Protein AF-A0A1B8A8D8-F1 (afdb_monomer_lite)

Secondary structure (DSSP, 8-state):
-HHHHHHHHHHHHHHHHHHHHHHHHHHHHHHTTT--HHHHHHHHHHHHTT-HHHHHHTT--HHHHHHHHHHHHHHHHHHHHHHHHHHHHHHHHHHHHHHHS-HHHHHTTS-S------TTHHHHHHHHHHTT--------

Structure (mmCIF, N/CA/C/O backbone):
data_AF-A0A1B8A8D8-F1
#
_entry.id   AF-A0A1B8A8D8-F1
#
loop_
_atom_site.group_PDB
_atom_site.id
_atom_site.type_symbol
_atom_site.label_atom_id
_atom_site.label_alt_id
_atom_site.label_comp_id
_atom_site.label_asym_id
_atom_site.label_entity_id
_atom_site.label_seq_id
_atom_site.pdbx_PDB_ins_code
_atom_site.Cartn_x
_atom_site.Cartn_y
_atom_site.Cartn_z
_atom_site.occupancy
_atom_site.B_iso_or_equiv
_atom_site.auth_seq_id
_atom_site.auth_comp_id
_atom_site.auth_asym_id
_atom_site.auth_atom_id
_atom_site.pdbx_PDB_model_num
ATOM 1 N N . MET A 1 1 ? -4.120 -5.924 23.252 1.00 62.22 1 MET A N 1
ATOM 2 C CA . MET A 1 1 ? -5.002 -6.795 22.440 1.00 62.22 1 MET A CA 1
ATOM 3 C C . MET A 1 1 ? -5.534 -6.070 21.206 1.00 62.22 1 MET A C 1
ATOM 5 O O . MET A 1 1 ? -5.233 -6.515 20.110 1.00 62.22 1 MET A O 1
ATOM 9 N N . VAL A 1 2 ? -6.209 -4.920 21.338 1.00 71.44 2 VAL A N 1
ATOM 10 C CA . VAL A 1 2 ? -6.736 -4.149 20.183 1.00 71.44 2 VAL A CA 1
ATOM 11 C C . VAL A 1 2 ? -5.644 -3.711 19.189 1.00 71.44 2 VAL A C 1
ATOM 13 O O . VAL A 1 2 ? -5.828 -3.820 17.980 1.00 71.44 2 VAL A O 1
ATOM 16 N N . THR A 1 3 ? -4.469 -3.306 19.680 1.00 78.94 3 THR A N 1
ATOM 17 C CA . THR A 1 3 ? -3.320 -2.923 18.837 1.00 78.94 3 THR A CA 1
ATOM 18 C C . THR A 1 3 ? -2.785 -4.075 17.982 1.00 78.94 3 THR A C 1
ATOM 20 O O . THR A 1 3 ? -2.417 -3.859 16.834 1.00 78.94 3 THR A O 1
ATOM 23 N N . ALA A 1 4 ? -2.791 -5.308 18.498 1.00 83.94 4 ALA A N 1
ATOM 24 C CA . ALA A 1 4 ? -2.327 -6.484 17.761 1.00 83.94 4 ALA A CA 1
ATOM 25 C C . ALA A 1 4 ? -3.265 -6.835 16.596 1.00 83.94 4 ALA A C 1
ATOM 27 O O . ALA A 1 4 ? -2.800 -7.144 15.503 1.00 83.94 4 ALA A O 1
ATOM 28 N N . VAL A 1 5 ? -4.581 -6.722 16.811 1.00 81.44 5 VAL A N 1
ATOM 29 C CA . VAL A 1 5 ? -5.594 -6.954 15.769 1.00 81.44 5 VAL A CA 1
ATOM 30 C C . VAL A 1 5 ? -5.479 -5.903 14.663 1.00 81.44 5 VAL A C 1
ATOM 32 O O . VAL A 1 5 ? -5.461 -6.255 13.486 1.00 81.44 5 VAL A O 1
ATOM 35 N N . ALA A 1 6 ? -5.321 -4.627 15.026 1.00 76.06 6 ALA A N 1
ATOM 36 C CA . ALA A 1 6 ? -5.136 -3.548 14.056 1.00 76.06 6 ALA A CA 1
ATOM 37 C C . ALA A 1 6 ? -3.869 -3.747 13.206 1.00 76.06 6 ALA A C 1
ATOM 39 O O . ALA A 1 6 ? -3.934 -3.663 11.980 1.00 76.06 6 ALA A O 1
ATOM 40 N N . SER A 1 7 ? -2.739 -4.088 13.836 1.00 84.50 7 SER A N 1
ATOM 41 C CA . SER A 1 7 ? -1.494 -4.389 13.120 1.00 84.50 7 SER A CA 1
ATOM 42 C C . SER A 1 7 ? -1.632 -5.610 12.212 1.00 84.50 7 SER A C 1
ATOM 44 O O . SER A 1 7 ? -1.171 -5.575 11.075 1.00 84.50 7 SER A O 1
ATOM 46 N N . ALA A 1 8 ? -2.307 -6.670 12.664 1.00 85.62 8 ALA A N 1
ATOM 47 C CA . ALA A 1 8 ? -2.540 -7.861 11.851 1.00 85.62 8 ALA A CA 1
ATOM 48 C C . ALA A 1 8 ? -3.399 -7.552 10.615 1.00 85.62 8 ALA A C 1
ATOM 50 O O . ALA A 1 8 ? -3.053 -7.978 9.512 1.00 85.62 8 ALA A O 1
ATOM 51 N N . ILE A 1 9 ? -4.475 -6.771 10.767 1.00 83.56 9 ILE A N 1
ATOM 52 C CA . ILE A 1 9 ? -5.321 -6.330 9.647 1.00 83.56 9 ILE A CA 1
ATOM 53 C C . ILE A 1 9 ? -4.516 -5.455 8.686 1.00 83.56 9 ILE A C 1
ATOM 55 O O . ILE A 1 9 ? -4.582 -5.665 7.474 1.00 83.56 9 ILE A O 1
ATOM 59 N N . PHE A 1 10 ? -3.731 -4.512 9.212 1.00 83.31 10 PHE A N 1
ATOM 60 C CA . PHE A 1 10 ? -2.886 -3.634 8.407 1.00 83.31 10 PHE A CA 1
ATOM 61 C C . PHE A 1 10 ? -1.879 -4.437 7.581 1.00 83.31 10 PHE A C 1
ATOM 63 O O . PHE A 1 10 ? -1.868 -4.324 6.359 1.00 83.31 10 PHE A O 1
ATOM 70 N N . VAL A 1 11 ? -1.090 -5.302 8.225 1.00 85.81 11 VAL A N 1
ATOM 71 C CA . VAL A 1 11 ? -0.065 -6.123 7.564 1.00 85.81 11 VAL A CA 1
ATOM 72 C C . VAL A 1 11 ? -0.696 -7.085 6.562 1.00 85.81 11 VAL A C 1
ATOM 74 O O . VAL A 1 11 ? -0.226 -7.184 5.433 1.00 85.81 11 VAL A O 1
ATOM 77 N N . THR A 1 12 ? -1.793 -7.752 6.928 1.00 88.56 12 THR A N 1
ATOM 78 C CA . THR A 1 12 ? -2.485 -8.693 6.033 1.00 88.56 12 THR A CA 1
ATOM 79 C C . THR A 1 12 ? -3.047 -7.979 4.811 1.00 88.56 12 THR A C 1
ATOM 81 O O . THR A 1 12 ? -2.896 -8.460 3.688 1.00 88.56 12 THR A O 1
ATOM 84 N N . THR A 1 13 ? -3.670 -6.816 5.000 1.00 84.31 13 THR A N 1
ATOM 85 C CA . THR A 1 13 ? -4.190 -6.017 3.887 1.00 84.31 13 THR A CA 1
ATOM 86 C C . THR A 1 13 ? -3.038 -5.559 3.008 1.00 84.31 13 THR A C 1
ATOM 88 O O . THR A 1 13 ? -3.068 -5.767 1.799 1.00 84.31 13 THR A O 1
ATOM 91 N N . LEU A 1 14 ? -1.979 -5.007 3.593 1.00 83.50 14 LEU A N 1
ATOM 92 C CA . LEU A 1 14 ? -0.852 -4.481 2.836 1.00 83.50 14 LEU A CA 1
ATOM 93 C C . LEU A 1 14 ? -0.145 -5.582 2.026 1.00 83.50 14 LEU A C 1
ATOM 95 O O . LEU A 1 14 ? 0.027 -5.428 0.817 1.00 83.50 14 LEU A O 1
ATOM 99 N N . ASN A 1 15 ? 0.131 -6.733 2.647 1.00 85.12 15 ASN A N 1
ATOM 100 C CA . ASN A 1 15 ? 0.749 -7.892 1.995 1.00 85.12 15 ASN A CA 1
ATOM 101 C C . ASN A 1 15 ? -0.099 -8.470 0.858 1.00 85.12 15 ASN A C 1
ATOM 103 O O . ASN A 1 15 ? 0.455 -8.993 -0.100 1.00 85.12 15 ASN A O 1
ATOM 107 N N . ASN A 1 16 ? -1.428 -8.376 0.927 1.00 85.69 16 ASN A N 1
ATOM 108 C CA . ASN A 1 16 ? -2.296 -8.861 -0.147 1.00 85.69 16 ASN A CA 1
ATOM 109 C C . ASN A 1 16 ? -2.526 -7.823 -1.252 1.00 85.69 16 ASN A C 1
ATOM 111 O O . ASN A 1 16 ? -2.740 -8.188 -2.409 1.00 85.69 16 ASN A O 1
ATOM 115 N N . THR A 1 17 ? -2.528 -6.533 -0.909 1.00 83.06 17 THR A N 1
ATOM 116 C CA . THR A 1 17 ? -2.954 -5.467 -1.828 1.00 83.06 17 THR A CA 1
ATOM 117 C C . THR A 1 17 ? -1.784 -4.884 -2.615 1.00 83.06 17 THR A C 1
ATOM 119 O O . THR A 1 17 ? -1.942 -4.619 -3.807 1.00 83.06 17 THR A O 1
ATOM 122 N N . ILE A 1 18 ? -0.601 -4.749 -1.998 1.00 79.94 18 ILE A N 1
ATOM 123 C CA . ILE A 1 18 ? 0.609 -4.265 -2.680 1.00 79.94 18 ILE A CA 1
ATOM 124 C C . ILE A 1 18 ? 0.974 -5.150 -3.877 1.00 79.94 18 ILE A C 1
ATOM 126 O O . ILE A 1 18 ? 0.982 -4.616 -4.982 1.00 79.94 18 ILE A O 1
ATOM 130 N N . PRO A 1 19 ? 1.218 -6.470 -3.746 1.00 77.88 19 PRO A N 1
ATOM 131 C CA . PRO A 1 19 ? 1.640 -7.280 -4.892 1.00 77.88 19 PRO A CA 1
ATOM 132 C C . PRO A 1 19 ? 0.591 -7.294 -6.012 1.00 77.88 19 PRO A C 1
ATOM 134 O O . PRO A 1 19 ? 0.942 -7.198 -7.187 1.00 77.88 19 PRO A O 1
ATOM 137 N N . LYS A 1 20 ? -0.706 -7.296 -5.665 1.00 82.12 20 LYS A N 1
ATOM 138 C CA . LYS A 1 20 ? -1.799 -7.191 -6.646 1.00 82.12 20 LYS A CA 1
ATOM 139 C C . LYS A 1 20 ? -1.767 -5.870 -7.416 1.00 82.12 20 LYS A C 1
ATOM 141 O O . LYS A 1 20 ? -1.885 -5.874 -8.639 1.00 82.12 20 LYS A O 1
ATOM 146 N N . ASN A 1 21 ? -1.614 -4.742 -6.724 1.00 80.81 21 ASN A N 1
ATOM 147 C CA . ASN A 1 21 ? -1.580 -3.427 -7.365 1.00 80.81 21 ASN A CA 1
ATOM 148 C C . ASN A 1 21 ? -0.268 -3.188 -8.123 1.00 80.81 21 ASN A C 1
ATOM 150 O O . ASN A 1 21 ? -0.295 -2.611 -9.205 1.00 80.81 21 ASN A O 1
ATOM 154 N N . VAL A 1 22 ? 0.860 -3.678 -7.611 1.00 76.56 22 VAL A N 1
ATOM 155 C CA . VAL A 1 22 ? 2.153 -3.631 -8.303 1.00 76.56 22 VAL A CA 1
ATOM 156 C C . VAL A 1 22 ? 2.062 -4.377 -9.629 1.00 76.56 22 VAL A C 1
ATOM 158 O O . VAL A 1 22 ? 2.333 -3.788 -10.672 1.00 76.56 22 VAL A O 1
ATOM 161 N N . HIS A 1 23 ? 1.579 -5.621 -9.632 1.00 77.44 23 HIS A N 1
ATOM 162 C CA . HIS A 1 23 ? 1.403 -6.369 -10.879 1.00 77.44 23 HIS A CA 1
ATOM 163 C C . HIS A 1 23 ? 0.411 -5.679 -11.826 1.00 77.44 23 HIS A C 1
ATOM 165 O O . HIS A 1 23 ? 0.616 -5.652 -13.034 1.00 77.44 23 HIS A O 1
ATOM 171 N N . LYS A 1 24 ? -0.643 -5.058 -11.289 1.00 78.69 24 LYS A N 1
ATOM 172 C CA . LYS A 1 24 ? -1.676 -4.398 -12.095 1.00 78.69 24 LYS A CA 1
ATOM 173 C C . LYS A 1 24 ? -1.238 -3.076 -12.733 1.00 78.69 24 LYS A C 1
ATOM 175 O O . LYS A 1 24 ? -1.735 -2.755 -13.807 1.00 78.69 24 LYS A O 1
ATOM 180 N N . TYR A 1 25 ? -0.369 -2.295 -12.090 1.00 77.69 25 TYR A N 1
ATOM 181 C CA . TYR A 1 25 ? -0.007 -0.950 -12.560 1.00 77.69 25 TYR A CA 1
ATOM 182 C C . TYR A 1 25 ? 1.445 -0.839 -13.039 1.00 77.69 25 TYR A C 1
ATOM 184 O O . TYR A 1 25 ? 1.698 -0.141 -14.018 1.00 77.69 25 TYR A O 1
ATOM 192 N N . VAL A 1 26 ? 2.389 -1.538 -12.403 1.00 75.44 26 VAL A N 1
ATOM 193 C CA . VAL A 1 26 ? 3.831 -1.417 -12.687 1.00 75.44 26 VAL A CA 1
ATOM 194 C C . VAL A 1 26 ? 4.232 -2.248 -13.907 1.00 75.44 26 VAL A C 1
ATOM 196 O O . VAL A 1 26 ? 4.885 -1.730 -14.809 1.00 75.44 26 VAL A O 1
ATOM 199 N N . VAL A 1 27 ? 3.768 -3.498 -13.994 1.00 75.69 27 VAL A N 1
ATOM 200 C CA . VAL A 1 27 ? 4.038 -4.398 -15.133 1.00 75.69 27 VAL A CA 1
ATOM 201 C C . VAL A 1 27 ? 3.576 -3.791 -16.469 1.00 75.69 27 VAL A C 1
ATOM 203 O O . VAL A 1 27 ? 4.396 -3.687 -17.381 1.00 75.69 27 VAL A O 1
ATOM 206 N N . PRO A 1 28 ? 2.328 -3.299 -16.630 1.00 75.25 28 PRO A N 1
ATOM 207 C CA . PRO A 1 28 ? 1.920 -2.703 -17.902 1.00 75.25 28 PRO A CA 1
ATOM 208 C C . PRO A 1 28 ? 2.588 -1.351 -18.188 1.00 75.25 28 PRO A C 1
ATOM 210 O O . PRO A 1 28 ? 2.735 -0.991 -19.354 1.00 75.25 28 PRO A O 1
ATOM 213 N N . ALA A 1 29 ? 2.999 -0.588 -17.169 1.00 74.19 29 ALA A N 1
ATOM 214 C CA . ALA A 1 29 ? 3.720 0.670 -17.373 1.00 74.19 29 ALA A CA 1
ATOM 215 C C . ALA A 1 29 ? 5.120 0.434 -17.952 1.00 74.19 29 ALA A C 1
ATOM 217 O O . ALA A 1 29 ? 5.535 1.147 -18.862 1.00 74.19 29 ALA A O 1
ATOM 218 N N . ILE A 1 30 ? 5.811 -0.604 -17.477 1.00 72.12 30 ILE A N 1
ATOM 219 C CA . ILE A 1 30 ? 7.120 -1.003 -17.999 1.00 72.12 30 ILE A CA 1
ATOM 220 C C . ILE A 1 30 ? 6.970 -1.666 -19.377 1.00 72.12 30 ILE A C 1
ATOM 222 O O . ILE A 1 30 ? 7.721 -1.332 -20.291 1.00 72.12 30 ILE A O 1
ATOM 226 N N . ALA A 1 31 ? 5.954 -2.509 -19.590 1.00 76.06 31 ALA A N 1
ATOM 227 C CA . ALA A 1 31 ? 5.715 -3.146 -20.890 1.00 76.06 31 ALA A CA 1
ATOM 228 C C . ALA A 1 31 ? 5.459 -2.119 -22.013 1.00 76.06 31 ALA A C 1
ATOM 230 O O . ALA A 1 31 ? 5.924 -2.290 -23.138 1.00 76.06 31 ALA A O 1
ATOM 231 N N . LYS A 1 32 ? 4.796 -0.995 -21.700 1.00 73.31 32 LYS A N 1
ATOM 232 C CA . LYS A 1 32 ? 4.593 0.126 -22.639 1.00 73.31 32 LYS A CA 1
ATOM 233 C C . LYS A 1 32 ? 5.887 0.796 -23.103 1.00 73.31 32 LYS A C 1
ATOM 235 O O . LYS A 1 32 ? 5.871 1.472 -24.124 1.00 73.31 32 LYS A O 1
ATOM 240 N N . THR A 1 33 ? 6.994 0.610 -22.385 1.00 69.88 33 THR A N 1
ATOM 241 C CA . THR A 1 33 ? 8.311 1.126 -22.793 1.00 69.88 33 THR A CA 1
ATOM 242 C C . THR A 1 33 ? 9.029 0.221 -23.799 1.00 69.88 33 THR A C 1
ATOM 244 O O . THR A 1 33 ? 10.133 0.543 -24.226 1.00 69.88 33 THR A O 1
ATOM 247 N N . GLY A 1 34 ? 8.405 -0.896 -24.199 1.00 65.12 34 GLY A N 1
ATOM 248 C CA . GLY A 1 34 ? 8.971 -1.861 -25.144 1.00 65.12 34 GLY A CA 1
ATOM 249 C C . GLY A 1 34 ? 9.923 -2.870 -24.500 1.00 65.12 34 GLY A C 1
ATOM 250 O O . GLY A 1 34 ? 10.629 -3.585 -25.208 1.00 65.12 34 GLY A O 1
ATOM 251 N N . ALA A 1 35 ? 9.962 -2.940 -23.167 1.00 69.06 35 ALA A N 1
ATOM 252 C CA . ALA A 1 35 ? 10.778 -3.913 -22.455 1.00 69.06 35 ALA A CA 1
ATOM 253 C C . ALA A 1 35 ? 10.213 -5.337 -22.615 1.00 69.06 35 ALA A C 1
ATOM 255 O O . ALA A 1 35 ? 9.001 -5.553 -22.588 1.00 69.06 35 ALA A O 1
ATOM 256 N N . SER A 1 36 ? 11.108 -6.321 -22.749 1.00 72.19 36 SER A N 1
ATOM 257 C CA . SER A 1 36 ? 10.736 -7.741 -22.783 1.00 72.19 36 SER A CA 1
ATOM 258 C C . SER A 1 36 ? 9.964 -8.136 -21.508 1.00 72.19 36 SER A C 1
ATOM 260 O O . SER A 1 36 ? 10.279 -7.612 -20.432 1.00 72.19 36 SER A O 1
ATOM 262 N N . PRO A 1 37 ? 8.986 -9.062 -21.570 1.00 69.00 37 PRO A N 1
ATOM 263 C CA . PRO A 1 37 ? 8.181 -9.465 -20.411 1.00 69.00 37 PRO A CA 1
ATOM 264 C C . PRO A 1 37 ? 9.018 -9.929 -19.210 1.00 69.00 37 PRO A C 1
ATOM 266 O O . PRO A 1 37 ? 8.752 -9.524 -18.082 1.00 69.00 37 PRO A O 1
ATOM 269 N N . ALA A 1 38 ? 10.093 -10.687 -19.454 1.00 69.81 38 ALA A N 1
ATOM 270 C CA . ALA A 1 38 ? 10.981 -11.182 -18.398 1.00 69.81 38 ALA A CA 1
ATOM 271 C C . ALA A 1 38 ? 11.734 -10.048 -17.673 1.00 69.81 38 ALA A C 1
ATOM 273 O O . ALA A 1 38 ? 11.873 -10.054 -16.452 1.00 69.81 38 ALA A O 1
ATOM 274 N N . ILE A 1 39 ? 12.179 -9.038 -18.427 1.00 71.12 39 ILE A N 1
ATOM 275 C CA . ILE A 1 39 ? 12.842 -7.838 -17.890 1.00 71.12 39 ILE A CA 1
ATOM 276 C C . ILE A 1 39 ? 11.828 -6.967 -17.146 1.00 71.12 39 ILE A C 1
ATOM 278 O O . ILE A 1 39 ? 12.147 -6.367 -16.124 1.00 71.12 39 ILE A O 1
ATOM 282 N N . THR A 1 40 ? 10.593 -6.923 -17.642 1.00 72.44 40 THR A N 1
ATOM 283 C CA . THR A 1 40 ? 9.501 -6.137 -17.070 1.00 72.44 40 THR A CA 1
ATOM 284 C C . THR A 1 40 ? 9.116 -6.637 -15.683 1.00 72.44 40 THR A C 1
ATOM 286 O O . THR A 1 40 ? 8.995 -5.833 -14.760 1.00 72.44 40 THR A O 1
ATOM 289 N N . GLU A 1 41 ? 8.970 -7.950 -15.510 1.00 73.12 41 GLU A N 1
ATOM 290 C CA . GLU A 1 41 ? 8.664 -8.543 -14.207 1.00 73.12 41 GLU A CA 1
ATOM 291 C C . GLU A 1 41 ? 9.834 -8.406 -13.229 1.00 73.12 41 GLU A C 1
ATOM 293 O O . GLU A 1 41 ? 9.628 -7.979 -12.092 1.00 73.12 41 GLU A O 1
ATOM 298 N N . ALA A 1 42 ? 11.068 -8.669 -13.676 1.00 73.94 42 ALA A N 1
ATOM 299 C CA . ALA A 1 42 ? 12.260 -8.498 -12.846 1.00 73.94 42 ALA A CA 1
ATOM 300 C C . ALA A 1 42 ? 12.439 -7.040 -12.388 1.00 73.94 42 ALA A C 1
ATOM 302 O O . ALA A 1 42 ? 12.734 -6.784 -11.219 1.00 73.94 42 ALA A O 1
ATOM 303 N N . LEU A 1 43 ? 12.202 -6.073 -13.283 1.00 74.38 43 LEU A N 1
ATOM 304 C CA . LEU A 1 43 ? 12.281 -4.649 -12.968 1.00 74.38 43 LEU A CA 1
ATOM 305 C C . LEU A 1 43 ? 11.135 -4.211 -12.050 1.00 74.38 43 LEU A C 1
ATOM 307 O O . LEU A 1 43 ? 11.372 -3.466 -11.103 1.00 74.38 43 LEU A O 1
ATOM 311 N N . ALA A 1 44 ? 9.911 -4.697 -12.275 1.00 75.56 44 ALA A N 1
ATOM 312 C CA . ALA A 1 44 ? 8.778 -4.428 -11.392 1.00 75.56 44 ALA A CA 1
ATOM 313 C C . ALA A 1 44 ? 9.041 -4.939 -9.966 1.00 75.56 44 ALA A C 1
ATOM 315 O O . ALA A 1 44 ? 8.755 -4.231 -9.000 1.00 75.56 44 ALA A O 1
ATOM 316 N N . LEU A 1 45 ? 9.637 -6.128 -9.829 1.00 76.25 45 LEU A N 1
ATOM 317 C CA . LEU A 1 45 ? 9.998 -6.715 -8.539 1.00 76.25 45 LEU A CA 1
ATOM 318 C C . LEU A 1 45 ? 11.144 -5.945 -7.856 1.00 76.25 45 LEU A C 1
ATOM 320 O O . LEU A 1 45 ? 11.094 -5.684 -6.652 1.00 76.25 45 LEU A O 1
ATOM 324 N N . ALA A 1 46 ? 12.160 -5.537 -8.622 1.00 76.25 46 ALA A N 1
ATOM 325 C CA . ALA A 1 46 ? 13.277 -4.731 -8.128 1.00 76.25 46 ALA A CA 1
ATOM 326 C C . ALA A 1 46 ? 12.815 -3.340 -7.650 1.00 76.25 46 ALA A C 1
ATOM 328 O O . ALA A 1 46 ? 13.239 -2.873 -6.593 1.00 76.25 46 ALA A O 1
ATOM 329 N N . ILE A 1 47 ? 11.885 -2.712 -8.377 1.00 77.25 47 ILE A N 1
ATOM 330 C CA . ILE A 1 47 ? 11.268 -1.435 -7.989 1.00 77.25 47 ILE A CA 1
ATOM 331 C C . ILE A 1 47 ? 10.381 -1.611 -6.753 1.00 77.25 47 ILE A C 1
ATOM 333 O O . ILE A 1 47 ? 10.458 -0.803 -5.830 1.00 77.25 47 ILE A O 1
ATOM 337 N N . ALA A 1 48 ? 9.575 -2.673 -6.693 1.00 72.50 48 ALA A N 1
ATOM 338 C CA . ALA A 1 48 ? 8.696 -2.929 -5.554 1.00 72.50 48 ALA A CA 1
ATOM 339 C C . ALA A 1 48 ? 9.464 -3.240 -4.260 1.00 72.50 48 ALA A C 1
ATOM 341 O O . ALA A 1 48 ? 9.017 -2.871 -3.177 1.00 72.50 48 ALA A O 1
ATOM 342 N N . SER A 1 49 ? 10.625 -3.889 -4.376 1.00 75.25 49 SER A N 1
ATOM 343 C CA . SER A 1 49 ? 11.526 -4.175 -3.252 1.00 75.25 49 SER A CA 1
ATOM 344 C C . SER A 1 49 ? 12.445 -3.006 -2.880 1.00 75.25 49 SER A C 1
ATOM 346 O O . SER A 1 49 ? 13.130 -3.082 -1.864 1.00 75.25 49 SER A O 1
ATOM 348 N N . GLY A 1 50 ? 12.481 -1.931 -3.678 1.00 69.81 50 GLY A N 1
ATOM 349 C CA . GLY A 1 50 ? 13.390 -0.800 -3.465 1.00 69.81 50 GLY A CA 1
ATOM 350 C C . GLY A 1 50 ? 14.871 -1.163 -3.625 1.00 69.81 50 GLY A C 1
ATOM 351 O O . GLY A 1 50 ? 15.739 -0.420 -3.169 1.00 69.81 50 GLY A O 1
ATOM 352 N N . ASN A 1 51 ? 15.179 -2.303 -4.252 1.00 76.00 51 ASN A N 1
ATOM 353 C CA . ASN A 1 51 ? 16.542 -2.791 -4.407 1.00 76.00 51 ASN A CA 1
ATOM 354 C C . ASN A 1 51 ? 17.227 -2.083 -5.586 1.00 76.00 51 ASN A C 1
ATOM 356 O O . ASN A 1 51 ? 17.142 -2.509 -6.739 1.00 76.00 51 ASN A O 1
ATOM 360 N N . THR A 1 52 ? 17.924 -0.989 -5.284 1.00 71.69 52 THR A N 1
ATOM 361 C CA . THR A 1 52 ? 18.633 -0.159 -6.270 1.00 71.69 52 THR A CA 1
ATOM 362 C C . THR A 1 52 ? 19.741 -0.916 -7.005 1.00 71.69 52 THR A C 1
ATOM 364 O O . THR A 1 52 ? 19.985 -0.647 -8.181 1.00 71.69 52 THR A O 1
ATOM 367 N N . THR A 1 53 ? 20.363 -1.909 -6.364 1.00 73.81 53 THR A N 1
ATOM 368 C CA . THR A 1 53 ? 21.380 -2.777 -6.977 1.00 73.81 53 THR A CA 1
ATOM 369 C C . THR A 1 53 ? 20.769 -3.695 -8.034 1.00 73.81 53 THR A C 1
ATOM 371 O O . THR A 1 53 ? 21.334 -3.854 -9.115 1.00 73.81 53 THR A O 1
ATOM 374 N N . ALA A 1 54 ? 19.585 -4.250 -7.763 1.00 69.50 54 ALA A N 1
ATOM 375 C CA . ALA A 1 54 ? 18.855 -5.069 -8.727 1.00 69.50 54 ALA A CA 1
ATOM 376 C C . ALA A 1 54 ? 18.383 -4.241 -9.933 1.00 69.50 54 ALA A C 1
ATOM 378 O O . ALA A 1 54 ? 18.479 -4.708 -11.062 1.00 69.50 54 ALA A O 1
ATOM 379 N N . ILE A 1 55 ? 17.953 -2.991 -9.723 1.00 67.88 55 ILE A N 1
ATOM 380 C CA . ILE A 1 55 ? 17.577 -2.075 -10.817 1.00 67.88 55 ILE A CA 1
ATOM 381 C C . ILE A 1 55 ? 18.782 -1.780 -11.724 1.00 67.88 55 ILE A C 1
ATOM 383 O O . ILE A 1 55 ? 18.651 -1.812 -12.948 1.00 67.88 55 ILE A O 1
ATOM 387 N N . ALA A 1 56 ? 19.960 -1.538 -11.138 1.00 66.56 56 ALA A N 1
ATOM 388 C CA . ALA A 1 56 ? 21.189 -1.286 -11.889 1.00 66.56 56 ALA A CA 1
ATOM 389 C C . ALA A 1 56 ? 21.656 -2.512 -12.698 1.00 66.56 56 ALA A C 1
ATOM 391 O O . ALA A 1 56 ? 22.157 -2.355 -13.810 1.00 66.56 56 ALA A O 1
ATOM 392 N N . GLY A 1 57 ? 21.449 -3.726 -12.178 1.00 65.06 57 GLY A N 1
ATOM 393 C CA . GLY A 1 57 ? 21.832 -4.974 -12.848 1.00 65.06 57 GLY A CA 1
ATOM 394 C C . GLY A 1 57 ? 20.961 -5.365 -14.049 1.00 65.06 57 GLY A C 1
ATOM 395 O O . GLY A 1 57 ? 21.385 -6.174 -14.867 1.00 65.06 57 GLY A O 1
ATOM 396 N N . ILE A 1 58 ? 19.759 -4.794 -14.188 1.00 68.25 58 ILE A N 1
ATOM 397 C CA . ILE A 1 58 ? 18.799 -5.171 -15.242 1.00 68.25 58 ILE A CA 1
ATOM 398 C C . ILE A 1 58 ? 19.086 -4.450 -16.582 1.00 68.25 58 ILE A C 1
ATOM 400 O O . ILE A 1 58 ? 18.479 -4.786 -17.597 1.00 68.25 58 ILE A O 1
ATOM 404 N N . HIS A 1 59 ? 20.029 -3.494 -16.628 1.00 65.50 59 HIS A N 1
ATOM 405 C CA . HIS A 1 59 ? 20.340 -2.689 -17.827 1.00 65.50 59 HIS A CA 1
ATOM 406 C C . HIS A 1 59 ? 19.079 -2.117 -18.519 1.00 65.50 59 HIS A C 1
ATOM 408 O O . HIS A 1 59 ? 19.003 -2.017 -19.744 1.00 65.50 59 HIS A O 1
ATOM 414 N N . ALA A 1 60 ? 18.055 -1.757 -17.737 1.00 64.38 60 ALA A N 1
ATOM 415 C CA . ALA A 1 60 ? 16.810 -1.210 -18.263 1.00 64.38 60 ALA A CA 1
ATOM 416 C C . ALA A 1 60 ? 16.992 0.234 -18.756 1.00 64.38 60 ALA A C 1
ATOM 418 O O . ALA A 1 60 ? 17.760 1.011 -18.188 1.00 64.38 60 ALA A O 1
ATOM 419 N N . SER A 1 61 ? 16.231 0.615 -19.787 1.00 72.19 61 SER A N 1
ATOM 420 C CA . SER A 1 61 ? 16.172 2.005 -20.252 1.00 72.19 61 SER A CA 1
ATOM 421 C C . SER A 1 61 ? 15.760 2.944 -19.104 1.00 72.19 61 SER A C 1
ATOM 423 O O . SER A 1 61 ? 14.830 2.610 -18.360 1.00 72.19 61 SER A O 1
ATOM 425 N N . PRO A 1 62 ? 16.360 4.145 -18.976 1.00 73.00 62 PRO A N 1
ATOM 426 C CA . PRO A 1 62 ? 15.959 5.133 -17.971 1.00 73.00 62 PRO A CA 1
ATOM 427 C C . PRO A 1 62 ? 14.455 5.451 -17.996 1.00 73.00 62 PRO A C 1
ATOM 429 O O . PRO A 1 62 ? 13.850 5.683 -16.949 1.00 73.00 62 PRO A O 1
ATOM 432 N N . ALA A 1 63 ? 13.827 5.384 -19.177 1.00 72.06 63 ALA A N 1
ATOM 433 C CA . ALA A 1 63 ? 12.389 5.585 -19.345 1.00 72.06 63 ALA A CA 1
ATOM 434 C C . ALA A 1 63 ? 11.547 4.487 -18.664 1.00 72.06 63 ALA A C 1
ATOM 436 O O . ALA A 1 63 ? 10.501 4.781 -18.089 1.00 72.06 63 ALA A O 1
ATOM 437 N N . ALA A 1 64 ? 12.015 3.233 -18.671 1.00 69.88 64 ALA A N 1
ATOM 438 C CA . ALA A 1 64 ? 11.348 2.107 -18.013 1.00 69.88 64 ALA A CA 1
ATOM 439 C C . ALA A 1 64 ? 11.409 2.225 -16.484 1.00 69.88 64 ALA A C 1
ATOM 441 O O . ALA A 1 64 ? 10.429 1.941 -15.796 1.00 69.88 64 ALA A O 1
ATOM 442 N N . ILE A 1 65 ? 12.535 2.711 -15.956 1.00 74.25 65 ILE A N 1
ATOM 443 C CA . ILE A 1 65 ? 12.727 2.939 -14.518 1.00 74.25 65 ILE A CA 1
ATOM 444 C C . ILE A 1 65 ? 11.823 4.080 -14.032 1.00 74.25 65 ILE A C 1
ATOM 446 O O . ILE A 1 65 ? 11.168 3.951 -12.997 1.00 74.25 65 ILE A O 1
ATOM 450 N N . GLN A 1 66 ? 11.740 5.181 -14.786 1.00 78.12 66 GLN A N 1
ATOM 451 C CA . GLN A 1 66 ? 10.837 6.289 -14.457 1.00 78.12 66 GLN A CA 1
ATOM 452 C C . GLN A 1 66 ? 9.357 5.893 -14.565 1.00 78.12 66 GLN A C 1
ATOM 454 O O . GLN A 1 66 ? 8.575 6.204 -13.669 1.00 78.12 66 GLN A O 1
ATOM 459 N N . ALA A 1 67 ? 8.967 5.164 -15.614 1.00 75.75 67 ALA A N 1
ATOM 460 C CA . ALA A 1 67 ? 7.594 4.682 -15.766 1.00 75.75 67 ALA A CA 1
ATOM 461 C C . ALA A 1 67 ? 7.206 3.698 -14.649 1.00 75.75 67 ALA A C 1
ATOM 463 O O . ALA A 1 67 ? 6.117 3.798 -14.082 1.00 75.75 67 ALA A O 1
ATOM 464 N N . GLY A 1 68 ? 8.110 2.780 -14.297 1.00 77.31 68 GLY A N 1
ATOM 465 C CA . GLY A 1 68 ? 7.905 1.824 -13.213 1.00 77.31 68 GLY A CA 1
ATOM 466 C C . GLY A 1 68 ? 7.811 2.493 -11.840 1.00 77.31 68 GLY A C 1
ATOM 467 O O . GLY A 1 68 ? 6.933 2.142 -11.053 1.00 77.31 68 GLY A O 1
ATOM 468 N N . SER A 1 69 ? 8.650 3.495 -11.555 1.00 76.50 69 SER A N 1
ATOM 469 C CA . SER A 1 69 ? 8.617 4.214 -10.273 1.00 76.50 69 SER A CA 1
ATOM 470 C C . SER A 1 69 ? 7.370 5.094 -10.120 1.00 76.50 69 SER A C 1
ATOM 472 O O . SER A 1 69 ? 6.733 5.068 -9.065 1.00 76.50 69 SER A O 1
ATOM 474 N N . ALA A 1 70 ? 6.942 5.790 -11.178 1.00 78.31 70 ALA A N 1
ATOM 475 C CA . ALA A 1 70 ? 5.684 6.540 -11.182 1.00 78.31 70 ALA A CA 1
ATOM 476 C C . ALA A 1 70 ? 4.466 5.613 -10.999 1.00 78.31 70 ALA A C 1
ATOM 478 O O . ALA A 1 70 ? 3.557 5.899 -10.216 1.00 78.31 70 ALA A O 1
ATOM 479 N N . ALA A 1 71 ? 4.466 4.456 -11.666 1.00 78.56 71 ALA A N 1
ATOM 480 C CA . ALA A 1 71 ? 3.422 3.451 -11.497 1.00 78.56 71 ALA A CA 1
ATOM 481 C C . ALA A 1 71 ? 3.421 2.828 -10.090 1.00 78.56 71 ALA A C 1
ATOM 483 O O . ALA A 1 71 ? 2.353 2.515 -9.561 1.00 78.56 71 ALA A O 1
ATOM 484 N N . MET A 1 72 ? 4.590 2.692 -9.456 1.00 79.38 72 MET A N 1
ATOM 485 C CA . MET A 1 72 ? 4.711 2.220 -8.075 1.00 79.38 72 MET A CA 1
ATOM 486 C C . MET A 1 72 ? 4.070 3.205 -7.092 1.00 79.38 72 MET A C 1
ATOM 488 O O . MET A 1 72 ? 3.321 2.791 -6.207 1.00 79.38 72 MET A O 1
ATOM 492 N N . GLN A 1 73 ? 4.283 4.512 -7.279 1.00 79.94 73 GLN A N 1
ATOM 493 C CA . GLN A 1 73 ? 3.606 5.539 -6.479 1.00 79.94 73 GLN A CA 1
ATOM 494 C C . GLN A 1 73 ? 2.083 5.423 -6.607 1.00 79.94 73 GLN A C 1
ATOM 496 O O . GLN A 1 73 ? 1.375 5.420 -5.600 1.00 79.94 73 GLN A O 1
ATOM 501 N N . LEU A 1 74 ? 1.571 5.235 -7.827 1.00 82.50 74 LEU A N 1
ATOM 502 C CA . LEU A 1 74 ? 0.140 5.032 -8.054 1.00 82.50 74 LEU A CA 1
ATOM 503 C C . LEU A 1 74 ? -0.383 3.751 -7.378 1.00 82.50 74 LEU A C 1
ATOM 505 O O . LEU A 1 74 ? -1.450 3.770 -6.759 1.00 82.50 74 LEU A O 1
ATOM 509 N N . ALA A 1 75 ? 0.366 2.648 -7.460 1.00 79.44 75 ALA A N 1
ATOM 510 C CA . ALA A 1 75 ? 0.019 1.384 -6.814 1.00 79.44 75 ALA A CA 1
ATOM 511 C C . ALA A 1 75 ? -0.046 1.518 -5.283 1.00 79.44 75 ALA A C 1
ATOM 513 O O . ALA A 1 75 ? -0.967 0.983 -4.656 1.00 79.44 75 ALA A O 1
ATOM 514 N N . LEU A 1 76 ? 0.880 2.269 -4.680 1.00 81.00 76 LEU A N 1
ATOM 515 C CA . LEU A 1 76 ? 0.860 2.579 -3.250 1.00 81.00 76 LEU A CA 1
ATOM 516 C C . LEU A 1 76 ? -0.350 3.441 -2.887 1.00 81.00 76 LEU A C 1
ATOM 518 O O . LEU A 1 76 ? -1.099 3.067 -1.987 1.00 81.00 76 LEU A O 1
ATOM 522 N N . VAL A 1 77 ? -0.612 4.524 -3.628 1.00 84.69 77 VAL A N 1
ATOM 523 C CA . VAL A 1 77 ? -1.785 5.392 -3.409 1.00 84.69 77 VAL A CA 1
ATOM 524 C C . VAL A 1 77 ? -3.080 4.575 -3.418 1.00 84.69 77 VAL A C 1
ATOM 526 O O . VAL A 1 77 ? -3.901 4.701 -2.510 1.00 84.69 77 VAL A O 1
ATOM 529 N N . LYS A 1 78 ? -3.251 3.675 -4.394 1.00 82.25 78 LYS A N 1
ATOM 530 C CA . LYS A 1 78 ? -4.432 2.799 -4.471 1.00 82.25 78 LYS A CA 1
ATOM 531 C C . LYS A 1 78 ? -4.504 1.773 -3.342 1.00 82.25 78 LYS A C 1
ATOM 533 O O . LYS A 1 78 ? -5.599 1.465 -2.880 1.00 82.25 78 LYS A O 1
ATOM 538 N N . SER A 1 79 ? -3.366 1.269 -2.875 1.00 80.31 79 SER A N 1
ATOM 539 C CA . SER A 1 79 ? -3.317 0.331 -1.748 1.00 80.31 79 SER A CA 1
ATOM 540 C C . SER A 1 79 ? -3.692 1.013 -0.427 1.00 80.31 79 SER A C 1
ATOM 542 O O . SER A 1 79 ? -4.483 0.471 0.343 1.00 80.31 79 SER A O 1
ATOM 544 N N . TYR A 1 80 ? -3.204 2.232 -0.186 1.00 81.88 80 TYR A N 1
ATOM 545 C CA . TYR A 1 80 ? -3.554 3.010 1.006 1.00 81.88 80 TYR A CA 1
ATOM 546 C C . TYR A 1 80 ? -4.988 3.541 0.980 1.00 81.88 80 TYR A C 1
ATOM 548 O O . TYR A 1 80 ? -5.614 3.645 2.033 1.00 81.88 80 TYR A O 1
ATOM 556 N N . GLN A 1 81 ? -5.549 3.803 -0.203 1.00 85.94 81 GLN A N 1
ATOM 557 C CA . GLN A 1 81 ? -6.960 4.165 -0.339 1.00 85.94 81 GLN A CA 1
ATOM 558 C C . GLN A 1 81 ? -7.879 3.082 0.262 1.00 85.94 81 GLN A C 1
ATOM 560 O O . GLN A 1 81 ? -8.845 3.406 0.949 1.00 85.94 81 GLN A O 1
ATOM 565 N N . LEU A 1 82 ? -7.549 1.798 0.074 1.00 84.31 82 LEU A N 1
ATOM 566 C CA . LEU A 1 82 ? -8.293 0.694 0.687 1.00 84.31 82 LEU A CA 1
ATOM 567 C C . LEU A 1 82 ? -8.184 0.705 2.219 1.00 84.31 82 LEU A C 1
ATOM 569 O O . LEU A 1 82 ? -9.190 0.546 2.905 1.00 84.31 82 LEU A O 1
ATOM 573 N N . LEU A 1 83 ? -6.983 0.937 2.756 1.00 84.75 83 LEU A N 1
ATOM 574 C CA . LEU A 1 83 ? -6.767 1.050 4.202 1.00 84.75 83 LEU A CA 1
ATOM 575 C C . LEU A 1 83 ? -7.569 2.202 4.817 1.00 84.75 83 LEU A C 1
ATOM 577 O O . LEU A 1 83 ? -8.105 2.047 5.911 1.00 84.75 83 LEU A O 1
ATOM 581 N N . TYR A 1 84 ? -7.696 3.321 4.101 1.00 85.88 84 TYR A N 1
ATOM 582 C CA . TYR A 1 84 ? -8.522 4.446 4.530 1.00 85.88 84 TYR A CA 1
ATOM 583 C C . TYR A 1 84 ? -10.010 4.078 4.604 1.00 85.88 84 TYR A C 1
ATOM 585 O O . TYR A 1 84 ? -10.680 4.417 5.573 1.00 85.88 84 TYR A O 1
ATOM 593 N N . TYR A 1 85 ? -10.539 3.327 3.633 1.00 86.44 85 TYR A N 1
ATOM 594 C CA . TYR A 1 85 ? -11.926 2.852 3.713 1.00 86.44 85 TYR A CA 1
ATOM 595 C C . TYR A 1 85 ? -12.149 1.876 4.870 1.00 86.44 85 TYR A C 1
ATOM 597 O O . TYR A 1 85 ? -13.183 1.934 5.534 1.00 86.44 85 TYR A O 1
ATOM 605 N N . ILE A 1 86 ? -11.172 1.010 5.146 1.00 85.12 86 ILE A N 1
ATOM 606 C CA . ILE A 1 86 ? -11.229 0.084 6.280 1.00 85.12 86 ILE A CA 1
ATOM 607 C C . ILE A 1 86 ? -11.240 0.862 7.602 1.00 85.12 86 ILE A C 1
ATOM 609 O O . ILE A 1 86 ? -12.095 0.610 8.450 1.00 85.12 86 ILE A O 1
ATOM 613 N N . SER A 1 87 ? -10.339 1.834 7.783 1.00 84.69 87 SER A N 1
ATOM 614 C CA . SER A 1 87 ? -10.302 2.640 9.009 1.00 84.69 87 SER A CA 1
ATOM 615 C C . SER A 1 87 ? -11.563 3.486 9.186 1.00 84.69 87 SER A C 1
ATOM 617 O O . SER A 1 87 ? -12.048 3.614 10.309 1.00 84.69 87 SER A O 1
ATOM 619 N N . LEU A 1 88 ? -12.140 3.992 8.092 1.00 88.94 88 LEU A N 1
ATOM 620 C CA . LEU A 1 88 ? -13.406 4.720 8.111 1.00 88.94 88 LEU A CA 1
ATOM 621 C C . LEU A 1 88 ? -14.570 3.825 8.564 1.00 88.94 88 LEU A C 1
ATOM 623 O O . LEU A 1 88 ? -15.393 4.259 9.366 1.00 88.94 88 LEU A O 1
ATOM 627 N N . ALA A 1 89 ? -14.616 2.567 8.111 1.00 86.81 89 ALA A N 1
ATOM 628 C CA . ALA A 1 89 ? -15.631 1.606 8.539 1.00 86.81 89 ALA A CA 1
ATOM 629 C C . ALA A 1 89 ? -15.522 1.299 10.042 1.00 86.81 89 ALA A C 1
ATOM 631 O O . ALA A 1 89 ? -16.513 1.402 10.764 1.00 86.81 89 ALA A O 1
ATOM 632 N N . PHE A 1 90 ? -14.317 0.998 10.539 1.00 86.50 90 PHE A N 1
ATOM 633 C CA . PHE A 1 90 ? -14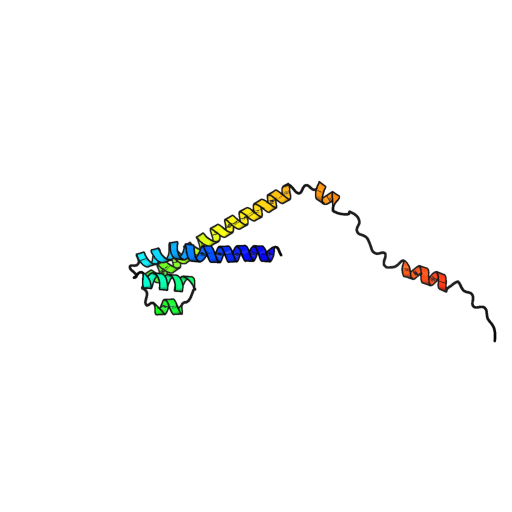.106 0.754 11.970 1.00 86.50 90 PHE A CA 1
ATOM 634 C C . PHE A 1 90 ? -14.406 1.996 12.815 1.00 86.50 90 PHE A C 1
ATOM 636 O O . PHE A 1 90 ? -15.137 1.897 13.801 1.00 86.50 90 PHE A O 1
ATOM 643 N N . GLY A 1 91 ? -13.921 3.170 12.406 1.00 85.69 91 GLY A N 1
ATOM 644 C CA . GLY A 1 91 ? -14.234 4.437 13.067 1.00 85.69 91 GLY A CA 1
ATOM 645 C C . GLY A 1 91 ? -15.741 4.680 13.139 1.00 85.69 91 GLY A C 1
ATOM 646 O O . GLY A 1 91 ? -16.269 4.917 14.222 1.00 85.69 91 GLY A O 1
ATOM 647 N N . GLY A 1 92 ? -16.447 4.502 12.019 1.00 88.25 92 GLY A N 1
ATOM 648 C CA . GLY A 1 92 ? -17.900 4.635 11.947 1.00 88.25 92 GLY A CA 1
ATOM 649 C C . GLY A 1 92 ? -18.635 3.670 12.878 1.00 88.25 92 GLY A C 1
ATOM 650 O O . GLY A 1 92 ? -19.521 4.093 13.616 1.00 88.25 92 GLY A O 1
ATOM 651 N N . THR A 1 93 ? -18.238 2.394 12.920 1.00 86.88 93 THR A N 1
ATOM 652 C CA . THR A 1 93 ? -18.862 1.420 13.836 1.00 86.88 93 THR A CA 1
ATOM 653 C C . THR A 1 93 ? -18.680 1.796 15.303 1.00 86.88 93 THR A C 1
ATOM 655 O O . THR A 1 93 ? -19.619 1.646 16.082 1.00 86.88 93 THR A O 1
ATOM 658 N N . ILE A 1 94 ? -17.518 2.339 15.680 1.00 86.88 94 ILE A N 1
ATOM 659 C CA . ILE A 1 94 ? -17.256 2.803 17.047 1.00 86.88 94 ILE A CA 1
ATOM 660 C C . ILE A 1 94 ? -18.122 4.020 17.367 1.00 86.88 94 ILE A C 1
ATOM 662 O O . ILE A 1 94 ? -18.710 4.072 18.442 1.00 86.88 94 ILE A O 1
ATOM 666 N N . THR A 1 95 ? -18.249 4.975 16.443 1.00 85.75 95 THR A N 1
ATOM 667 C CA . THR A 1 95 ? -19.114 6.148 16.632 1.00 85.75 95 THR A CA 1
ATOM 668 C C . THR A 1 95 ? -20.579 5.747 16.798 1.00 85.75 95 THR A C 1
ATOM 670 O O . THR A 1 95 ? -21.253 6.246 17.696 1.00 85.75 95 THR A O 1
ATOM 673 N N . ILE A 1 96 ? -21.063 4.805 15.984 1.00 86.44 96 ILE A N 1
ATOM 674 C CA . ILE A 1 96 ? -22.429 4.282 16.089 1.00 86.44 96 ILE A CA 1
ATOM 675 C C . ILE A 1 96 ? -22.610 3.553 17.426 1.00 86.44 96 ILE A C 1
ATOM 677 O O . ILE A 1 96 ? -23.553 3.841 18.158 1.00 86.44 96 ILE A O 1
ATOM 681 N N . ALA A 1 97 ? -21.687 2.660 17.790 1.00 83.56 97 ALA A N 1
ATOM 682 C CA . ALA A 1 97 ? -21.731 1.947 19.064 1.00 83.56 97 ALA A CA 1
ATOM 683 C C . ALA A 1 97 ? -21.701 2.904 20.267 1.00 83.56 97 ALA A C 1
ATOM 685 O O . ALA A 1 97 ? -22.442 2.696 21.223 1.00 83.56 97 ALA A O 1
ATOM 686 N N . ALA A 1 98 ? -20.905 3.975 20.203 1.00 82.69 98 ALA A N 1
ATOM 687 C CA . ALA A 1 98 ? -20.853 5.012 21.230 1.00 82.69 98 ALA A CA 1
ATOM 688 C C . ALA A 1 98 ? -22.181 5.771 21.356 1.00 82.69 98 ALA A C 1
ATOM 690 O O . ALA A 1 98 ? -22.574 6.117 22.464 1.00 82.69 98 ALA A O 1
ATOM 691 N N . PHE A 1 99 ? -22.900 5.979 20.249 1.00 81.06 99 PHE A N 1
ATOM 692 C CA . PHE A 1 99 ? -24.223 6.601 20.274 1.00 81.06 9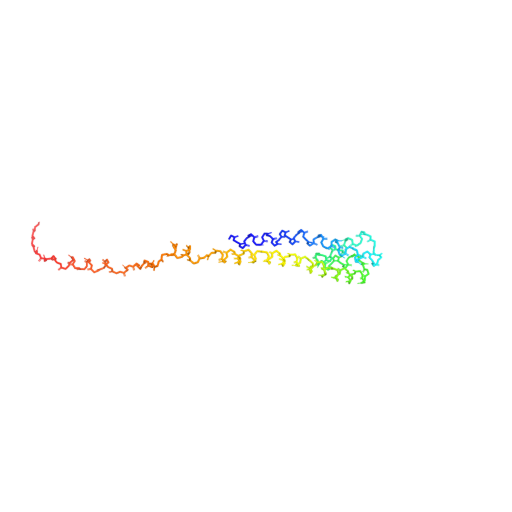9 PHE A CA 1
ATOM 693 C C . PHE A 1 99 ? -25.279 5.696 20.930 1.00 81.06 99 PHE A C 1
ATOM 695 O O . PHE A 1 99 ? -26.124 6.167 21.688 1.00 81.06 99 PHE A O 1
ATOM 702 N N . PHE A 1 100 ? -25.206 4.382 20.692 1.00 77.19 100 PHE A N 1
ATOM 703 C CA . PHE A 1 100 ? -26.074 3.403 21.357 1.00 77.19 100 PHE A CA 1
ATOM 704 C C . PHE A 1 100 ? -25.703 3.155 22.823 1.00 77.19 100 PHE A C 1
ATOM 706 O O . PHE A 1 100 ? -26.554 2.722 23.604 1.00 77.19 100 PHE A O 1
ATOM 713 N N . LEU A 1 101 ? -24.468 3.466 23.226 1.00 70.38 101 LEU A N 1
ATOM 714 C CA . LEU A 1 101 ? -24.016 3.429 24.614 1.00 70.38 101 LEU A CA 1
ATOM 715 C C . LEU A 1 101 ? -24.606 4.622 25.392 1.00 70.38 101 LEU A C 1
ATOM 717 O O . LEU A 1 101 ? -23.927 5.563 25.788 1.00 70.38 101 LEU A O 1
ATOM 721 N N . THR A 1 102 ? -25.921 4.589 25.593 1.00 59.50 102 THR A N 1
ATOM 722 C CA . THR A 1 102 ? -26.662 5.588 26.369 1.00 59.50 102 THR A CA 1
ATOM 723 C C . THR A 1 102 ? -26.167 5.599 27.820 1.00 59.50 102 THR A C 1
ATOM 725 O O . THR A 1 102 ? -25.938 4.540 28.416 1.00 59.50 102 THR A O 1
ATOM 728 N N . SER A 1 103 ? -26.045 6.797 28.408 1.00 57.91 103 SER A N 1
ATOM 729 C CA . SER A 1 103 ? -25.520 7.052 29.765 1.00 57.91 103 SER A CA 1
ATOM 730 C C . SER A 1 103 ? -26.133 6.172 30.864 1.00 57.91 103 SER A C 1
ATOM 732 O O . SER A 1 103 ? -25.475 5.896 31.864 1.00 57.91 103 SER A O 1
ATOM 734 N N . HIS A 1 104 ? -27.348 5.667 30.651 1.00 54.16 104 HIS A N 1
ATOM 735 C CA . HIS A 1 104 ? -28.081 4.791 31.560 1.00 54.16 104 HIS A CA 1
ATOM 736 C C . HIS A 1 104 ? -27.361 3.457 31.861 1.00 54.16 104 HIS A C 1
ATOM 738 O O . HIS A 1 104 ? -27.353 3.004 33.006 1.00 54.16 104 HIS A O 1
ATOM 744 N N . LEU A 1 105 ? -26.698 2.832 30.874 1.00 58.97 105 LEU A N 1
ATOM 745 C CA . LEU A 1 105 ? -25.942 1.586 31.100 1.00 58.97 105 LEU A CA 1
ATOM 746 C C . LEU A 1 105 ? -24.612 1.835 31.825 1.00 58.97 105 LEU A C 1
ATOM 748 O O . LEU A 1 105 ? -24.177 0.991 32.609 1.00 58.97 105 LEU A O 1
ATOM 752 N N . MET A 1 106 ? -23.989 2.997 31.605 1.00 58.16 106 MET A N 1
ATOM 753 C CA . MET A 1 106 ? -22.773 3.387 32.323 1.00 58.16 106 MET A CA 1
ATOM 754 C C . MET A 1 106 ? -23.073 3.804 33.765 1.00 58.16 106 MET A C 1
ATOM 756 O O . MET A 1 106 ? -22.366 3.370 34.666 1.00 58.16 106 MET A O 1
ATOM 760 N N . GLN A 1 107 ? -24.144 4.562 34.015 1.00 60.03 107 GLN A N 1
ATOM 761 C CA . GLN A 1 107 ? -24.539 4.978 35.368 1.00 60.03 107 GLN A CA 1
ATOM 762 C C . GLN A 1 107 ? -24.956 3.798 36.261 1.00 60.03 107 GLN A C 1
ATOM 764 O O . GLN A 1 107 ? -24.714 3.834 37.458 1.00 60.03 107 GLN A O 1
ATOM 769 N N . SER A 1 108 ? -25.510 2.717 35.695 1.00 61.03 108 SER A N 1
ATOM 770 C CA . SER A 1 108 ? -25.842 1.494 36.451 1.00 61.03 108 SER A CA 1
ATOM 771 C C . SER A 1 108 ? -24.623 0.613 36.782 1.00 61.03 108 SER A C 1
ATOM 773 O O . SER A 1 108 ? -24.713 -0.283 37.625 1.00 61.03 108 SER A O 1
ATOM 775 N N . ARG A 1 109 ? -23.487 0.814 36.101 1.00 63.41 109 ARG A N 1
ATOM 776 C CA . ARG A 1 109 ? -22.264 0.001 36.259 1.00 63.41 109 ARG A CA 1
ATOM 777 C C . ARG A 1 109 ? -21.087 0.771 36.856 1.00 63.41 109 ARG A C 1
ATOM 7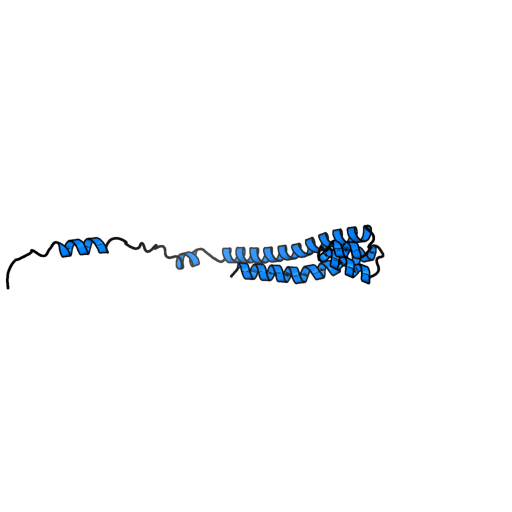79 O O . ARG A 1 109 ? -20.133 0.145 37.309 1.00 63.41 109 ARG A O 1
ATOM 786 N N . LEU A 1 110 ? -21.153 2.097 36.885 1.00 62.75 110 LEU A N 1
ATOM 787 C CA . LEU A 1 110 ? -20.223 2.955 37.606 1.00 62.75 110 LEU A CA 1
ATOM 788 C C . LEU A 1 110 ? -20.727 3.113 39.039 1.00 62.75 110 LEU A C 1
ATOM 790 O O . LEU A 1 110 ? -21.762 3.728 39.272 1.00 62.75 110 LEU A O 1
ATOM 794 N N . TH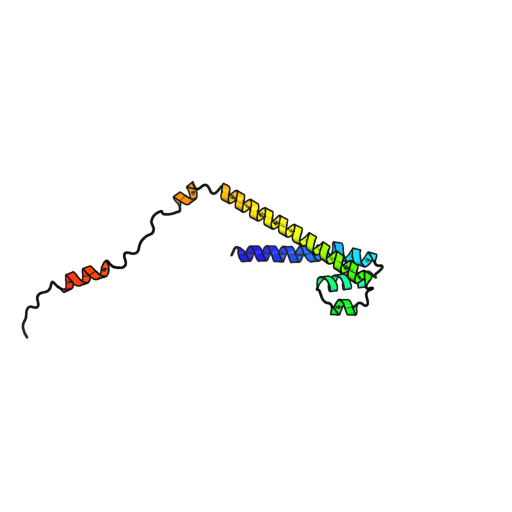R A 1 111 ? -20.000 2.552 40.004 1.00 65.19 111 THR A N 1
ATOM 795 C CA . THR A 1 111 ? -20.252 2.872 41.410 1.00 65.19 111 THR A CA 1
ATOM 796 C C . THR A 1 111 ? -19.839 4.324 41.667 1.00 65.19 111 THR A C 1
ATOM 798 O O . THR A 1 111 ? -18.739 4.736 41.296 1.00 65.19 111 THR A O 1
ATOM 801 N N . THR A 1 112 ? -20.725 5.117 42.273 1.00 67.56 112 THR A N 1
ATOM 802 C CA . THR A 1 112 ? -20.438 6.502 42.697 1.00 67.56 112 THR A CA 1
ATOM 803 C C . THR A 1 112 ? -19.493 6.532 43.902 1.00 67.56 112 THR A C 1
ATOM 805 O O . THR A 1 112 ? -18.903 7.563 44.224 1.00 67.56 112 THR A O 1
ATOM 808 N N . GLU A 1 113 ? -19.326 5.395 44.577 1.00 65.31 113 GLU A N 1
ATOM 809 C CA . GLU A 1 113 ? -18.500 5.292 45.768 1.00 65.31 113 GLU A CA 1
ATOM 810 C C . GLU A 1 113 ? -17.056 4.942 45.421 1.00 65.31 113 GLU A C 1
ATOM 812 O O . GLU A 1 113 ? -16.748 3.869 44.904 1.00 65.31 113 GLU A O 1
ATOM 817 N N . ILE A 1 114 ? -16.144 5.845 45.775 1.00 67.25 114 ILE A N 1
ATOM 818 C CA . ILE A 1 114 ? -14.724 5.527 45.872 1.00 67.25 114 ILE A CA 1
ATOM 819 C C . ILE A 1 114 ? -14.509 4.971 47.285 1.00 67.25 114 ILE A C 1
ATOM 821 O O . ILE A 1 114 ? -14.563 5.761 48.234 1.00 67.25 114 ILE A O 1
ATOM 825 N N . PRO A 1 115 ? -14.262 3.659 47.472 1.00 61.28 115 PRO A N 1
ATOM 826 C CA . PRO A 1 115 ? -13.930 3.125 48.784 1.00 61.28 115 PRO A CA 1
ATOM 827 C C . PRO A 1 115 ? -12.598 3.733 49.232 1.00 61.28 115 PRO A C 1
ATOM 829 O O . PRO A 1 115 ? -11.517 3.309 48.819 1.00 61.28 115 PRO A O 1
ATOM 832 N N . ARG A 1 116 ? -12.667 4.772 50.068 1.00 66.88 116 ARG A N 1
ATOM 833 C CA . ARG A 1 116 ? -11.486 5.321 50.731 1.00 66.88 116 ARG A CA 1
ATOM 834 C C . ARG A 1 116 ? -11.049 4.310 51.777 1.00 66.88 116 ARG A C 1
ATOM 836 O O . ARG A 1 116 ? -11.782 4.023 52.719 1.00 66.88 116 ARG A O 1
ATOM 843 N N . ARG A 1 117 ? -9.844 3.764 51.619 1.00 64.00 117 ARG A N 1
ATOM 844 C CA . ARG A 1 117 ? -9.222 2.987 52.689 1.00 64.00 117 ARG A CA 1
ATOM 845 C C . ARG A 1 117 ? -8.952 3.938 53.852 1.00 64.00 117 ARG A C 1
ATOM 847 O O . ARG A 1 117 ? -8.189 4.887 53.698 1.00 64.00 117 ARG A O 1
ATOM 854 N N . LEU A 1 118 ? -9.590 3.694 54.995 1.00 63.72 118 LEU A N 1
ATOM 855 C CA . LEU A 1 118 ? -9.353 4.423 56.241 1.00 63.72 118 LEU A CA 1
ATOM 856 C C . LEU A 1 118 ? -7.988 3.988 56.807 1.00 63.72 118 LEU A C 1
ATOM 858 O O . LEU A 1 118 ? -7.893 3.151 57.703 1.00 63.72 118 LEU A O 1
ATOM 862 N N . GLN A 1 119 ? -6.905 4.492 56.216 1.00 64.12 119 GLN A N 1
ATOM 863 C CA . GLN A 1 119 ? -5.539 4.260 56.685 1.00 64.12 119 GLN A CA 1
ATOM 864 C C . GLN A 1 119 ? -5.248 5.128 57.921 1.00 64.12 119 GLN A C 1
ATOM 866 O O . GLN A 1 119 ? -4.431 6.027 57.816 1.00 64.12 119 GLN A O 1
ATOM 871 N N . ASP A 1 120 ? -5.930 4.895 59.053 1.00 59.38 120 ASP A N 1
ATOM 872 C CA . ASP A 1 120 ? -5.403 5.271 60.391 1.00 59.38 120 ASP A CA 1
ATOM 873 C C . ASP A 1 120 ? -6.222 4.786 61.609 1.00 59.38 120 ASP A C 1
ATOM 875 O O . ASP A 1 120 ? -5.820 4.954 62.754 1.00 59.38 120 ASP A O 1
ATOM 879 N N . VAL A 1 121 ? -7.381 4.147 61.427 1.00 61.00 121 VAL A N 1
ATOM 880 C CA . VAL A 1 121 ? -8.247 3.759 62.571 1.00 61.00 121 VAL A CA 1
ATOM 881 C C . VAL A 1 121 ? -7.713 2.590 63.404 1.00 61.00 121 VAL A C 1
ATOM 883 O O . VAL A 1 121 ? -8.213 2.331 64.496 1.00 61.00 121 VAL A O 1
ATOM 886 N N . GLY A 1 122 ? -6.693 1.884 62.912 1.00 54.41 122 GLY A N 1
ATOM 887 C CA . GLY A 1 122 ? -6.051 0.787 63.639 1.00 54.41 122 GLY A CA 1
ATOM 888 C C . GLY A 1 122 ? -4.998 1.237 64.652 1.00 54.41 122 GLY A C 1
ATOM 889 O O . GLY A 1 122 ? -4.667 0.462 65.542 1.00 54.41 122 GLY A O 1
ATOM 890 N N . LYS A 1 123 ? -4.473 2.468 64.548 1.00 54.41 123 LYS A N 1
ATOM 891 C CA . LYS A 1 123 ? -3.336 2.905 65.377 1.00 54.41 123 LYS A CA 1
ATOM 892 C C . LYS A 1 123 ? -3.749 3.544 66.705 1.00 54.41 123 LYS A C 1
ATOM 894 O O . LYS A 1 123 ? -3.018 3.405 67.677 1.00 54.41 123 LYS A O 1
ATOM 899 N N . GLN A 1 124 ? -4.928 4.168 66.777 1.00 54.62 124 GLN A N 1
ATOM 900 C CA . GLN A 1 124 ? -5.424 4.803 68.011 1.00 54.62 124 GLN A CA 1
ATOM 901 C C . GLN A 1 124 ? -6.092 3.823 68.991 1.00 54.62 124 GLN A C 1
ATOM 903 O O . GLN A 1 124 ? -5.946 3.970 70.197 1.00 54.62 124 GLN A O 1
ATOM 908 N N . ARG A 1 125 ? -6.752 2.752 68.523 1.00 52.44 125 ARG A N 1
ATOM 909 C CA . ARG A 1 125 ? -7.346 1.764 69.453 1.00 52.44 125 ARG A CA 1
ATOM 910 C C . ARG A 1 125 ? -6.319 0.906 70.194 1.00 52.44 125 ARG A C 1
ATOM 912 O O . ARG A 1 125 ? -6.653 0.327 71.221 1.00 52.44 125 ARG A O 1
ATOM 919 N N . GLN A 1 126 ? -5.092 0.818 69.682 1.00 52.03 126 GLN A N 1
ATOM 920 C CA . GLN A 1 126 ? -4.022 0.058 70.322 1.00 52.03 126 GLN A CA 1
ATOM 921 C C . GLN A 1 126 ? -3.257 0.890 71.367 1.00 52.03 126 GLN A C 1
ATOM 923 O O . GLN A 1 126 ? -2.716 0.308 72.299 1.00 52.03 126 GLN A O 1
ATOM 928 N N . SER A 1 127 ? -3.269 2.231 71.282 1.00 50.09 127 SER A N 1
ATOM 929 C CA . SER A 1 127 ? -2.687 3.097 72.323 1.00 50.09 127 SER A CA 1
ATOM 930 C C . SER A 1 127 ? -3.579 3.229 73.555 1.00 50.09 127 SER A C 1
ATOM 932 O O . SER A 1 127 ? -3.072 3.306 74.670 1.00 50.09 127 SER A O 1
ATOM 934 N N . ASP A 1 128 ? -4.900 3.202 73.370 1.00 51.88 128 ASP A N 1
ATOM 935 C CA . ASP A 1 128 ? -5.847 3.421 74.470 1.00 51.88 128 ASP A CA 1
ATOM 936 C C . ASP A 1 128 ? -6.055 2.161 75.329 1.00 51.88 128 ASP A C 1
ATOM 938 O O . ASP A 1 128 ? -6.418 2.261 76.498 1.00 51.88 128 ASP A O 1
ATOM 942 N N . SER A 1 129 ? -5.782 0.972 74.775 1.00 49.12 129 SER A N 1
ATOM 943 C CA . SER A 1 129 ? -5.834 -0.294 75.522 1.00 49.12 129 SER A CA 1
ATOM 944 C C . SER A 1 129 ? -4.553 -0.581 76.317 1.00 49.12 129 SER A C 1
ATOM 946 O O . SER A 1 129 ? -4.625 -1.295 77.312 1.00 49.12 129 SER A O 1
ATOM 948 N N . GLU A 1 130 ? -3.402 -0.036 75.908 1.00 47.62 130 GLU A N 1
ATOM 949 C CA . GLU A 1 130 ? -2.105 -0.265 76.573 1.00 47.62 130 GLU A CA 1
ATOM 950 C C . GLU A 1 130 ? -1.877 0.697 77.757 1.00 47.62 130 GLU A C 1
ATOM 952 O O . GLU A 1 130 ? -1.123 0.398 78.679 1.00 47.62 130 GLU A O 1
ATOM 957 N N . ALA A 1 131 ? -2.570 1.841 77.789 1.00 47.53 131 ALA A N 1
ATOM 958 C CA . ALA A 1 131 ? -2.449 2.835 78.860 1.00 47.53 131 ALA A CA 1
ATOM 959 C C . ALA A 1 131 ? -3.342 2.564 80.093 1.00 47.53 131 ALA A C 1
ATOM 961 O O . ALA A 1 131 ? -3.280 3.316 81.065 1.00 47.53 131 ALA A O 1
ATOM 962 N N . ALA A 1 132 ? -4.180 1.518 80.072 1.00 50.47 132 ALA A N 1
ATOM 963 C CA . ALA A 1 132 ? -5.199 1.266 81.099 1.00 50.47 132 ALA A CA 1
ATOM 964 C C . ALA A 1 132 ? -4.866 0.132 82.091 1.00 50.47 132 ALA A C 1
ATOM 966 O O . ALA A 1 132 ? -5.732 -0.244 82.881 1.00 50.47 132 ALA A O 1
ATOM 967 N N . THR A 1 133 ? -3.639 -0.400 82.096 1.00 44.19 133 THR A N 1
ATOM 968 C CA . THR A 1 133 ? -3.239 -1.426 83.076 1.00 44.19 133 THR A CA 1
ATOM 969 C C . THR A 1 133 ? -2.346 -0.797 84.150 1.00 44.19 133 THR A C 1
ATOM 971 O O . THR A 1 133 ? -1.190 -0.484 83.860 1.00 44.19 133 THR A O 1
ATOM 974 N N . PRO A 1 134 ? -2.840 -0.566 85.382 1.00 45.19 134 PRO A N 1
ATOM 975 C CA . PRO A 1 134 ? -1.996 -0.093 86.467 1.00 45.19 134 PRO A CA 1
ATOM 976 C C . PRO A 1 134 ? -1.003 -1.196 86.836 1.00 45.19 134 PRO A C 1
ATOM 978 O O . PRO A 1 134 ? -1.382 -2.327 87.137 1.00 45.19 134 PRO A O 1
ATOM 981 N N . THR A 1 135 ? 0.281 -0.859 86.804 1.00 53.97 135 THR A N 1
ATOM 982 C CA . THR A 1 135 ? 1.359 -1.660 87.379 1.00 53.97 135 THR A CA 1
ATOM 983 C C . THR A 1 135 ? 1.121 -1.814 88.881 1.00 53.97 135 THR A C 1
ATOM 985 O O . THR A 1 135 ? 1.403 -0.892 89.643 1.00 53.97 135 THR A O 1
ATOM 988 N N . SER A 1 136 ? 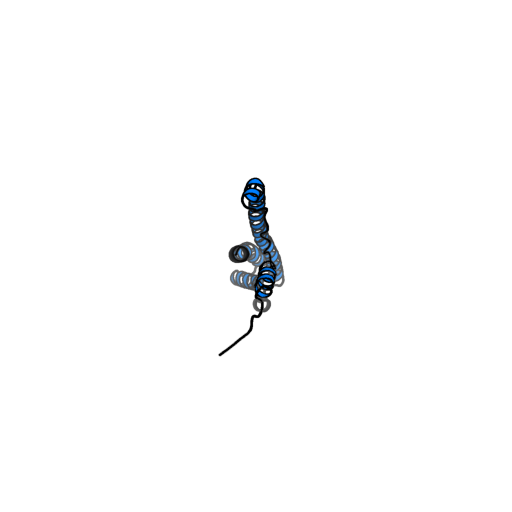0.596 -2.964 89.303 1.00 42.75 136 SER A N 1
ATOM 989 C CA . S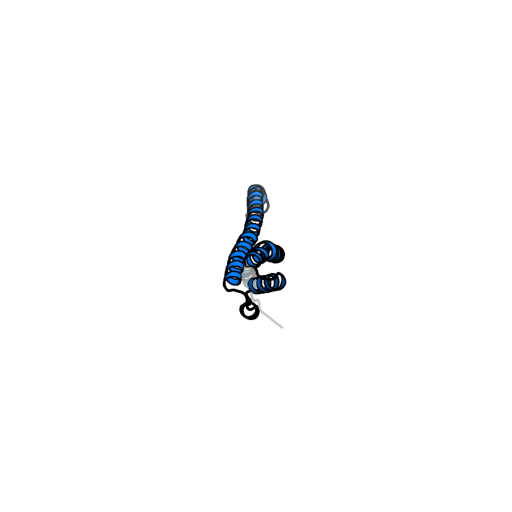ER A 1 136 ? 0.691 -3.449 90.681 1.00 42.75 136 SER A CA 1
ATOM 990 C C . SER A 1 136 ? 1.705 -4.590 90.728 1.00 42.75 136 SER A C 1
ATOM 992 O O . SER A 1 136 ? 1.411 -5.719 90.345 1.00 42.75 136 SER A O 1
ATOM 994 N N . ASP A 1 137 ? 2.929 -4.219 91.081 1.00 45.88 137 ASP A N 1
ATOM 995 C CA . ASP A 1 137 ? 3.709 -4.782 92.179 1.00 45.88 137 ASP A CA 1
ATOM 996 C C . ASP A 1 137 ? 3.534 -6.258 92.613 1.00 45.88 137 ASP A C 1
ATOM 998 O O . ASP A 1 137 ? 2.446 -6.732 92.928 1.00 45.88 137 ASP A O 1
ATOM 1002 N N . HIS A 1 138 ? 4.715 -6.855 92.835 1.00 38.66 138 HIS A N 1
ATOM 1003 C CA . HIS A 1 138 ? 5.072 -7.869 93.839 1.00 38.66 138 HIS A CA 1
ATOM 1004 C C . HIS A 1 138 ? 4.883 -9.382 93.557 1.00 38.66 138 HIS A C 1
ATOM 1006 O O . HIS A 1 138 ? 3.802 -9.945 93.647 1.00 38.66 138 HIS A O 1
ATOM 1012 N N . GLU A 1 139 ? 6.054 -10.031 93.429 1.00 37.88 139 GLU A N 1
ATOM 1013 C CA . GLU A 1 139 ? 6.583 -11.041 94.375 1.00 37.88 139 GLU A CA 1
ATOM 1014 C C . GLU A 1 139 ? 6.496 -12.551 94.033 1.00 37.88 139 GLU A C 1
ATOM 1016 O O . GLU A 1 139 ? 5.423 -13.135 93.933 1.00 37.88 139 GLU A O 1
ATOM 1021 N N . LYS A 1 140 ? 7.714 -13.137 94.049 1.00 36.91 140 LYS A N 1
ATOM 1022 C CA . LYS A 1 140 ? 8.174 -14.540 94.186 1.00 36.91 140 LYS A CA 1
ATOM 1023 C C . LYS A 1 140 ? 8.184 -15.470 92.975 1.00 36.91 140 LYS A C 1
ATOM 1025 O O . LYS A 1 140 ? 7.123 -15.970 92.559 1.00 36.91 140 LYS A O 1
#

Organism: Fusarium poae (NCBI:txid36050)

InterPro domains:
  IPR010573 Major facilitator transporter Str1/Tri12-like [PF06609] (4-125)

Sequence (140 aa):
MVTAVASAIFVTTLNNTIPKNVHKYVVPAIAKTGASPAITEALALAIASGNTTAIAGIHASPAAIQAGSAAMQLALVKSYQLLYYISLAFGGTITIAAFFLTSHLMQSRLTTEIPRRLQDVGKQRQSDSEAATPTSDHEK

Radius of gyration: 35.41 Å; chains: 1; bounding box: 50×22×120 Å

Foldseek 3Di:
DVVVVLVVCVCVLCVVQLVVQLVVQQLVLLVVVVDDSVLSVQCSVCLSVVPPVSNVVSPGDPSSNVSNNVSSVVSVVVSVVVVVVVVVVVVVVVVVVVVVPPVVVVVVVDDPDDPDDPPPPVPVVVVVVVVPDDDDDDDD

pLDDT: mean 71.54, std 12.4, range [36.91, 88.94]